Protein AF-A0A672KYW7-F1 (afdb_monomer_lite)

pLDDT: mean 80.95, std 11.3, range [34.31, 95.81]

Sequence (131 aa):
MSGGGNFSSLCPHGIEWIWYGLGECAQGGRDIASVVLGLLSIVCFMVSSLPQYYSSCKTGNMDSALSIWFLLFWLAGDSCNLIGSFLADQLPLQKYTAVYYILADLLMLSMFYYYKLKHRASRGELKIILH

Structure (mmCIF, N/CA/C/O backbone):
data_AF-A0A672KYW7-F1
#
_entry.id   AF-A0A672KYW7-F1
#
loop_
_atom_site.group_PDB
_atom_site.id
_atom_site.type_symbol
_atom_site.label_atom_id
_atom_site.label_alt_id
_atom_site.label_comp_id
_atom_site.label_asym_id
_atom_site.label_entity_id
_atom_site.label_seq_id
_atom_site.pdbx_PDB_ins_code
_atom_site.Cartn_x
_atom_site.Cartn_y
_atom_site.Cartn_z
_atom_site.occupancy
_atom_site.B_iso_or_equiv
_atom_site.auth_seq_id
_atom_site.auth_comp_id
_atom_site.auth_asym_id
_atom_site.auth_atom_id
_atom_site.pdbx_PDB_model_num
ATOM 1 N N . MET A 1 1 ? 3.258 13.187 -18.305 1.00 34.31 1 MET A N 1
ATOM 2 C CA . MET A 1 1 ? 2.671 13.626 -19.592 1.00 34.31 1 MET A CA 1
ATOM 3 C C . MET A 1 1 ? 3.099 12.652 -20.675 1.00 34.31 1 MET A C 1
ATOM 5 O O . MET A 1 1 ? 4.222 12.177 -20.629 1.00 34.31 1 MET A O 1
ATOM 9 N N . SER A 1 2 ? 2.152 12.314 -21.548 1.00 44.69 2 SER A N 1
ATOM 10 C CA . SER A 1 2 ? 2.136 11.191 -22.493 1.00 44.69 2 SER A CA 1
ATOM 11 C C . SER A 1 2 ? 3.412 11.032 -23.330 1.00 44.69 2 SER A C 1
ATOM 13 O O . SER A 1 2 ? 3.760 11.917 -24.110 1.00 44.69 2 SER A O 1
ATOM 15 N N . GLY A 1 3 ? 4.085 9.887 -23.186 1.00 45.72 3 GLY A N 1
ATOM 16 C CA . GLY A 1 3 ? 5.163 9.449 -24.070 1.00 45.72 3 GLY A CA 1
ATOM 17 C C . GLY A 1 3 ? 4.591 9.019 -25.417 1.00 45.72 3 GLY A C 1
ATOM 18 O O . GLY A 1 3 ? 4.278 7.852 -25.620 1.00 45.72 3 GLY A O 1
ATOM 19 N N . GLY A 1 4 ? 4.428 9.975 -26.330 1.00 50.00 4 GLY A N 1
ATOM 20 C CA . GLY A 1 4 ? 3.955 9.769 -27.702 1.00 50.00 4 GLY A CA 1
ATOM 21 C C . GLY A 1 4 ? 4.997 9.138 -28.631 1.00 50.00 4 GLY A C 1
ATOM 22 O O . GLY A 1 4 ? 5.203 9.635 -29.733 1.00 50.00 4 GLY A O 1
ATOM 23 N N . GLY A 1 5 ? 5.684 8.083 -28.194 1.00 59.53 5 GLY A N 1
ATOM 24 C CA . GLY A 1 5 ? 6.472 7.243 -29.091 1.00 59.53 5 GLY A CA 1
ATOM 25 C C . GLY A 1 5 ? 5.696 5.973 -29.428 1.00 59.53 5 GLY A C 1
ATOM 26 O O . GLY A 1 5 ? 5.030 5.396 -28.570 1.00 59.53 5 GLY A O 1
ATOM 27 N N . ASN A 1 6 ? 5.757 5.536 -30.684 1.00 76.56 6 ASN A N 1
ATOM 28 C CA . ASN A 1 6 ? 5.088 4.310 -31.112 1.00 76.56 6 ASN A CA 1
ATOM 29 C C . ASN A 1 6 ? 5.652 3.111 -30.333 1.00 76.56 6 ASN A C 1
ATOM 31 O O . ASN A 1 6 ? 6.874 2.967 -30.243 1.00 76.56 6 ASN A O 1
ATOM 35 N N . PHE A 1 7 ? 4.781 2.234 -29.821 1.00 76.44 7 PHE A N 1
ATOM 36 C CA . PHE A 1 7 ? 5.150 1.001 -29.107 1.00 76.44 7 PHE A CA 1
ATOM 37 C C . PHE A 1 7 ? 6.244 0.216 -29.847 1.00 76.44 7 PHE A C 1
ATOM 39 O O . PHE A 1 7 ? 7.256 -0.160 -29.263 1.00 76.44 7 PHE A O 1
ATOM 46 N N . SER A 1 8 ? 6.111 0.102 -31.170 1.00 77.75 8 SER A N 1
ATOM 47 C CA . SER A 1 8 ? 7.077 -0.569 -32.044 1.00 77.75 8 SER A CA 1
ATOM 48 C C . SER A 1 8 ? 8.483 0.047 -32.052 1.00 77.75 8 SER A C 1
ATOM 50 O O . SER A 1 8 ? 9.432 -0.653 -32.384 1.00 77.75 8 SER A O 1
ATOM 52 N N . SER A 1 9 ? 8.636 1.331 -31.707 1.00 80.19 9 SER A N 1
ATOM 53 C CA . SER A 1 9 ? 9.942 2.012 -31.632 1.00 80.19 9 SER A CA 1
ATOM 54 C C . SER A 1 9 ? 10.588 1.970 -30.247 1.00 80.19 9 SER A C 1
ATOM 56 O O . SER A 1 9 ? 11.810 1.980 -30.152 1.00 80.19 9 SER A O 1
ATOM 58 N N . LEU A 1 10 ? 9.782 1.925 -29.182 1.00 79.94 10 LEU A N 1
ATOM 59 C CA . LEU A 1 10 ? 10.252 1.977 -27.792 1.00 79.94 10 LEU A CA 1
ATOM 60 C C . LEU A 1 10 ? 10.400 0.589 -27.162 1.00 79.94 10 LEU A C 1
ATOM 62 O O . LEU A 1 10 ? 11.243 0.401 -26.292 1.00 79.94 10 LEU A O 1
ATOM 66 N N . CYS A 1 11 ? 9.585 -0.370 -27.597 1.00 83.25 11 CYS A N 1
ATOM 67 C CA . CYS A 1 11 ? 9.570 -1.735 -27.089 1.00 83.25 11 CYS A CA 1
ATOM 68 C C . CYS A 1 11 ? 9.283 -2.729 -28.234 1.00 83.25 11 CYS A C 1
ATOM 70 O O . CYS A 1 11 ? 8.212 -3.347 -28.286 1.00 83.25 11 CYS A O 1
ATOM 72 N N . PRO A 1 12 ? 10.201 -2.867 -29.211 1.00 79.75 12 PRO A N 1
ATOM 73 C CA . PRO A 1 12 ? 10.020 -3.805 -30.315 1.00 79.75 12 PRO A CA 1
ATOM 74 C C . PRO A 1 12 ? 9.928 -5.233 -29.765 1.00 79.75 12 PRO A C 1
ATOM 76 O O . PRO A 1 12 ? 10.786 -5.650 -29.004 1.00 79.75 12 PRO A O 1
ATOM 79 N N . HIS A 1 13 ? 8.903 -5.999 -30.147 1.00 83.00 13 HIS A N 1
ATOM 80 C CA . HIS A 1 13 ? 8.627 -7.356 -29.632 1.00 83.00 13 HIS A CA 1
ATOM 81 C C . HIS A 1 13 ? 8.211 -7.454 -28.152 1.00 83.00 13 HIS A C 1
ATOM 83 O 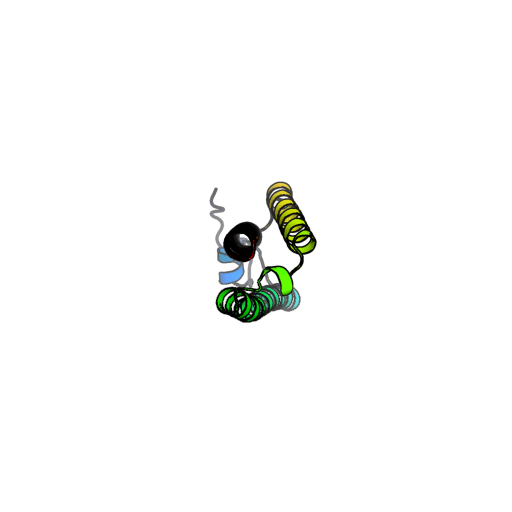O . HIS A 1 13 ? 8.223 -8.551 -27.594 1.00 83.00 13 HIS A O 1
ATOM 89 N N . GLY A 1 14 ? 7.840 -6.346 -27.508 1.00 82.00 14 GLY A N 1
ATOM 90 C CA . GLY A 1 14 ? 7.258 -6.391 -26.168 1.00 82.00 14 GLY A CA 1
ATOM 91 C C . GLY A 1 14 ? 5.809 -6.869 -26.151 1.00 82.00 14 GLY A C 1
ATOM 92 O O . GLY A 1 14 ? 5.186 -7.087 -27.192 1.00 82.00 14 GLY A O 1
ATOM 93 N N . ILE A 1 15 ? 5.235 -6.949 -24.952 1.00 84.88 15 ILE A N 1
ATOM 94 C CA . ILE A 1 15 ? 3.796 -7.150 -24.766 1.00 84.88 15 ILE A CA 1
ATOM 95 C C . ILE A 1 15 ? 3.075 -5.809 -24.574 1.00 84.88 15 ILE A C 1
ATOM 97 O O . ILE A 1 15 ? 3.356 -5.055 -23.644 1.00 84.88 15 ILE A O 1
ATOM 101 N N . GLU A 1 16 ? 2.083 -5.554 -25.426 1.00 84.19 16 GLU A N 1
ATOM 102 C 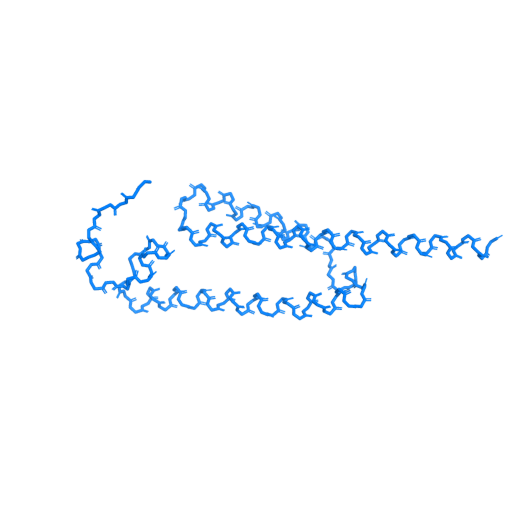CA . GLU A 1 16 ? 1.361 -4.279 -25.508 1.00 84.19 16 GLU A CA 1
ATOM 103 C C . GLU A 1 16 ? 0.579 -3.928 -24.228 1.00 84.19 16 GLU A C 1
ATOM 105 O O . GLU A 1 16 ? 0.645 -2.798 -23.747 1.00 84.19 16 GLU A O 1
ATOM 110 N N . TRP A 1 17 ? -0.115 -4.893 -23.612 1.00 84.44 17 TRP A N 1
ATOM 111 C CA . TRP A 1 17 ? -0.886 -4.623 -22.389 1.00 84.44 17 TRP A CA 1
ATOM 112 C C . TRP A 1 17 ? 0.005 -4.302 -21.181 1.00 84.44 17 TRP A C 1
ATOM 114 O O . TRP A 1 17 ? -0.398 -3.519 -20.323 1.00 84.44 17 TRP A O 1
ATOM 124 N N . ILE A 1 18 ? 1.218 -4.867 -21.117 1.00 84.25 18 ILE A N 1
ATOM 125 C CA . ILE A 1 18 ? 2.200 -4.549 -20.069 1.00 84.25 18 ILE A CA 1
ATOM 126 C C . ILE A 1 18 ? 2.706 -3.123 -20.281 1.00 84.25 18 ILE A C 1
ATOM 128 O O . ILE A 1 18 ? 2.764 -2.338 -19.340 1.00 84.25 18 ILE A O 1
ATOM 132 N N . TRP A 1 19 ? 2.966 -2.741 -21.527 1.00 82.69 19 TRP A N 1
ATOM 133 C CA . TRP A 1 19 ? 3.389 -1.385 -21.848 1.00 82.69 19 TRP A CA 1
ATOM 134 C C . TRP A 1 19 ? 2.335 -0.333 -21.484 1.00 82.69 19 TRP A C 1
ATOM 136 O O . TRP A 1 19 ? 2.649 0.631 -20.793 1.00 82.69 19 TRP A O 1
ATOM 146 N N . TYR A 1 20 ? 1.075 -0.517 -21.885 1.00 79.50 20 TYR A N 1
ATOM 147 C CA . TYR A 1 20 ? 0.027 0.464 -21.578 1.00 79.50 20 TYR A CA 1
ATOM 148 C C . TYR A 1 20 ? -0.471 0.403 -20.130 1.00 79.50 20 TYR A C 1
ATOM 150 O O . TYR A 1 20 ? -0.812 1.438 -19.561 1.00 79.50 20 TYR A O 1
ATOM 158 N N . GLY A 1 21 ? -0.541 -0.789 -19.535 1.00 80.19 21 GLY A N 1
ATOM 159 C CA . GLY A 1 21 ? -1.078 -0.983 -18.188 1.00 80.19 21 GLY A CA 1
ATOM 160 C C . GLY A 1 21 ? -0.043 -0.781 -17.085 1.00 80.19 21 GLY A C 1
ATOM 161 O O . GLY A 1 21 ? -0.321 -0.124 -16.082 1.00 80.19 21 GLY A O 1
ATOM 162 N N . LEU A 1 22 ? 1.152 -1.345 -17.263 1.00 81.44 22 LEU A N 1
ATOM 163 C CA . LEU A 1 22 ? 2.245 -1.245 -16.301 1.00 81.44 22 LEU A CA 1
ATOM 164 C C . LEU A 1 22 ? 3.215 -0.108 -16.631 1.00 81.44 22 LEU A C 1
ATOM 166 O O . LEU A 1 22 ? 3.783 0.444 -15.702 1.00 81.44 22 LEU A O 1
ATOM 170 N N . GLY A 1 23 ? 3.372 0.301 -17.892 1.00 80.69 23 GLY A N 1
ATOM 171 C CA . GLY A 1 23 ? 4.362 1.318 -18.273 1.00 80.69 23 GLY A CA 1
ATOM 172 C C . GLY A 1 23 ? 5.779 0.764 -18.439 1.00 80.69 23 GLY A C 1
ATOM 173 O O . GLY A 1 23 ? 6.728 1.540 -18.496 1.00 80.69 23 GLY A O 1
ATOM 174 N N . GLU A 1 24 ? 5.9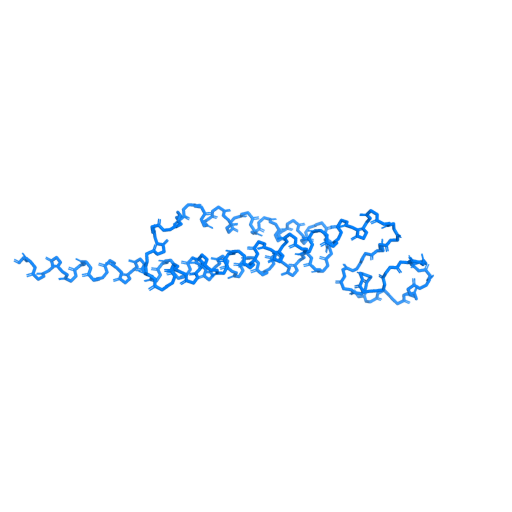31 -0.562 -18.508 1.00 81.38 24 GLU A N 1
ATOM 175 C CA . GLU A 1 24 ? 7.219 -1.243 -18.684 1.00 81.38 24 GLU A CA 1
ATOM 176 C C . GLU A 1 24 ? 7.303 -1.992 -20.017 1.00 81.38 24 GLU A C 1
ATOM 178 O O . GLU A 1 24 ? 6.313 -2.518 -20.532 1.00 81.38 24 GLU A O 1
ATOM 183 N N . CYS A 1 25 ? 8.519 -2.082 -20.561 1.00 85.19 25 CYS A N 1
ATOM 184 C CA . CYS A 1 25 ? 8.821 -2.940 -21.702 1.00 85.19 25 CYS A CA 1
ATOM 185 C C . CYS A 1 25 ? 9.178 -4.348 -21.218 1.00 85.19 25 CYS A C 1
ATOM 187 O O . CYS A 1 25 ? 10.295 -4.584 -20.765 1.00 85.19 25 CYS A O 1
ATOM 189 N N . ALA A 1 26 ? 8.242 -5.291 -21.332 1.00 86.06 26 ALA A N 1
ATOM 190 C CA . ALA A 1 26 ? 8.500 -6.704 -21.061 1.00 86.06 26 ALA A CA 1
ATOM 191 C C . ALA A 1 26 ? 8.658 -7.470 -22.378 1.00 86.06 26 ALA A C 1
ATOM 193 O O . ALA A 1 26 ? 7.680 -7.710 -23.090 1.00 86.06 26 ALA A O 1
ATOM 194 N N . GLN A 1 27 ? 9.902 -7.835 -22.690 1.00 86.12 27 GLN A N 1
ATOM 195 C CA . GLN A 1 27 ? 10.289 -8.528 -23.924 1.00 86.12 27 GLN A CA 1
ATOM 196 C C . GLN A 1 27 ? 10.736 -9.969 -23.647 1.00 86.12 27 GLN A C 1
ATOM 198 O O . GLN A 1 27 ? 10.457 -10.877 -24.430 1.00 86.12 27 GLN A O 1
ATOM 203 N N . GLY A 1 28 ? 11.434 -10.195 -22.528 1.00 87.62 28 GLY A N 1
ATOM 204 C CA . GLY A 1 28 ? 11.932 -11.506 -22.143 1.00 87.62 28 GLY A CA 1
ATOM 205 C C . GLY A 1 28 ? 10.859 -12.366 -21.478 1.00 87.62 28 GLY A C 1
ATOM 206 O O . GLY A 1 28 ? 10.046 -11.885 -20.689 1.00 87.62 28 GLY A O 1
ATOM 207 N N . GLY A 1 29 ? 10.912 -13.682 -21.712 1.00 87.81 29 GLY A N 1
ATOM 208 C CA . GLY A 1 29 ? 10.020 -14.634 -21.035 1.00 87.81 29 GLY A CA 1
ATOM 209 C C . GLY A 1 29 ? 10.116 -14.567 -19.504 1.00 87.81 29 GLY A C 1
ATOM 210 O O . GLY A 1 29 ? 9.122 -14.780 -18.816 1.00 87.81 29 GLY A O 1
ATOM 211 N N . ARG A 1 30 ? 11.289 -14.205 -18.964 1.00 88.56 30 ARG A N 1
ATOM 212 C CA . ARG A 1 30 ? 11.501 -14.002 -17.524 1.00 88.56 30 ARG A CA 1
ATOM 213 C C . ARG A 1 30 ? 10.804 -12.747 -16.994 1.00 88.56 30 ARG A C 1
ATOM 215 O O . ARG A 1 30 ? 10.229 -12.808 -15.912 1.00 88.56 30 ARG A O 1
ATOM 222 N N . ASP A 1 31 ? 10.830 -11.651 -17.747 1.00 87.56 31 ASP A N 1
ATOM 223 C CA . ASP A 1 31 ? 10.214 -10.380 -17.347 1.00 87.56 31 ASP A CA 1
ATOM 224 C C . ASP A 1 31 ? 8.693 -10.533 -17.311 1.00 87.56 31 ASP A C 1
ATOM 226 O O . ASP A 1 31 ? 8.042 -10.211 -16.319 1.00 87.56 31 ASP A O 1
ATOM 230 N N . ILE A 1 32 ? 8.143 -11.156 -18.357 1.00 87.06 32 ILE A N 1
ATOM 231 C CA . ILE A 1 32 ? 6.718 -11.476 -18.458 1.00 87.06 32 ILE A CA 1
ATOM 232 C C . ILE A 1 32 ? 6.303 -12.418 -17.322 1.00 87.06 32 ILE A C 1
ATOM 234 O O . ILE A 1 32 ? 5.305 -12.166 -16.650 1.00 87.06 32 ILE A O 1
ATOM 238 N N . ALA A 1 33 ? 7.076 -13.480 -17.064 1.00 90.62 33 ALA A N 1
ATOM 239 C CA . ALA A 1 33 ? 6.791 -14.399 -15.965 1.00 90.62 33 ALA A CA 1
ATOM 240 C C . ALA A 1 33 ? 6.827 -13.692 -14.602 1.00 90.62 33 ALA A C 1
ATOM 242 O O . ALA A 1 33 ? 5.954 -13.940 -13.778 1.00 90.62 33 ALA A O 1
ATOM 243 N N . SER A 1 34 ? 7.783 -12.788 -14.375 1.00 90.69 34 SER A N 1
ATOM 244 C CA . SER A 1 34 ? 7.872 -11.995 -13.143 1.00 90.69 34 SER A CA 1
ATOM 245 C C . SER A 1 34 ? 6.625 -11.129 -12.938 1.00 90.69 34 SER A C 1
ATOM 247 O O . SER A 1 34 ? 6.016 -11.169 -11.868 1.00 90.69 34 SER A O 1
ATOM 249 N N . VAL A 1 35 ? 6.186 -10.416 -13.983 1.00 87.50 35 VAL A N 1
ATOM 250 C CA . VAL A 1 35 ? 4.973 -9.583 -13.946 1.00 87.50 35 VAL A CA 1
ATOM 251 C C . VAL A 1 35 ? 3.733 -10.433 -13.665 1.00 87.50 35 VAL A C 1
ATOM 253 O O . VAL A 1 35 ? 2.946 -10.105 -12.778 1.00 87.50 35 VAL A O 1
ATOM 256 N N . VAL A 1 36 ? 3.565 -11.551 -14.375 1.00 88.62 36 VAL A N 1
ATOM 257 C CA . VAL A 1 36 ? 2.395 -12.429 -14.226 1.00 88.62 36 VAL A CA 1
ATOM 258 C C . VAL A 1 36 ? 2.365 -13.098 -12.853 1.00 88.62 36 VAL A C 1
ATOM 260 O O . VAL A 1 36 ? 1.319 -13.109 -12.208 1.00 88.62 36 VAL A O 1
ATOM 263 N N . LEU A 1 37 ? 3.494 -13.626 -12.374 1.00 91.75 37 LEU A N 1
ATOM 264 C CA . LEU A 1 37 ? 3.581 -14.248 -11.051 1.00 91.75 37 LEU A CA 1
ATOM 265 C C . LEU A 1 37 ? 3.374 -13.222 -9.932 1.00 91.75 37 LEU A C 1
ATOM 267 O O . LEU A 1 37 ? 2.706 -13.532 -8.947 1.00 91.75 37 LEU A O 1
ATOM 271 N N . GLY A 1 38 ? 3.889 -12.000 -10.092 1.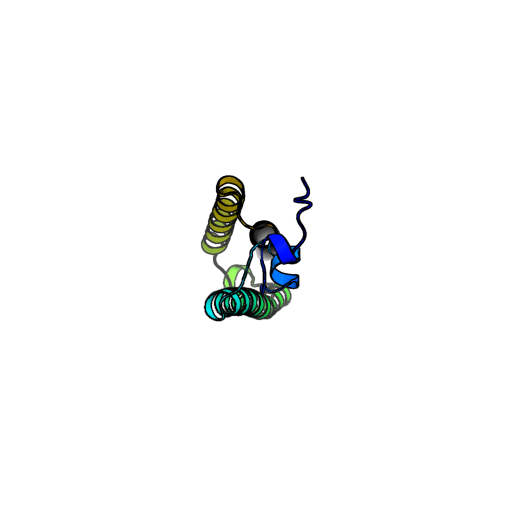00 89.31 38 GLY A N 1
ATOM 272 C CA . GLY A 1 38 ? 3.654 -10.899 -9.160 1.00 89.31 38 GLY A CA 1
ATOM 273 C C . GLY A 1 38 ? 2.173 -10.524 -9.072 1.00 89.31 38 GLY A C 1
ATOM 274 O O . GLY A 1 38 ? 1.609 -10.493 -7.979 1.00 89.31 38 GLY A O 1
ATOM 275 N N . LEU A 1 39 ? 1.520 -10.325 -10.221 1.00 88.38 39 LEU A N 1
ATOM 276 C CA . LEU A 1 39 ? 0.080 -10.060 -10.307 1.00 88.38 39 LEU A CA 1
ATOM 277 C C . LEU A 1 39 ? -0.749 -11.194 -9.700 1.00 88.38 39 LEU A C 1
ATOM 279 O O . LEU A 1 39 ? -1.658 -10.943 -8.911 1.00 88.38 39 LEU A O 1
ATOM 283 N N . LEU A 1 40 ? -0.417 -12.442 -10.034 1.00 91.50 40 LEU A N 1
ATOM 284 C CA . LEU A 1 40 ? -1.098 -13.615 -9.500 1.00 91.50 40 LEU A CA 1
ATOM 285 C C . LEU A 1 40 ? -0.952 -13.694 -7.979 1.00 91.50 40 LEU A C 1
ATOM 287 O O . LEU A 1 40 ? -1.936 -13.946 -7.294 1.00 91.50 40 LEU A O 1
ATOM 291 N N . SER A 1 41 ? 0.245 -13.441 -7.447 1.00 89.56 41 SER A N 1
ATOM 292 C CA . SER A 1 41 ? 0.499 -13.434 -6.005 1.00 89.56 41 SER A CA 1
ATOM 293 C C . SER A 1 41 ? -0.376 -12.405 -5.284 1.00 89.56 41 SER A C 1
ATOM 295 O O . SER A 1 41 ? -1.046 -12.743 -4.309 1.00 89.56 41 SER A O 1
ATOM 297 N N . ILE A 1 42 ? -0.451 -11.181 -5.817 1.00 86.94 42 ILE A N 1
ATOM 298 C CA . ILE A 1 42 ? -1.303 -10.112 -5.278 1.00 86.94 42 ILE A CA 1
ATOM 299 C C . ILE A 1 42 ? -2.773 -10.538 -5.294 1.00 86.94 42 ILE A C 1
ATOM 301 O O . ILE A 1 42 ? -3.454 -10.456 -4.274 1.00 86.94 42 ILE A O 1
ATOM 305 N N . VAL A 1 43 ? -3.267 -11.051 -6.424 1.00 86.81 43 VAL A N 1
ATOM 306 C CA . VAL A 1 43 ? -4.661 -11.501 -6.547 1.00 86.81 43 VAL A CA 1
ATOM 307 C C . VAL A 1 43 ? -4.960 -12.646 -5.580 1.00 86.81 43 VAL A C 1
ATOM 309 O O . VAL A 1 43 ? -5.978 -12.614 -4.891 1.00 86.81 43 VAL A O 1
ATOM 312 N N . CYS A 1 44 ? -4.072 -13.633 -5.472 1.00 89.06 44 CYS A N 1
ATOM 313 C CA . CYS A 1 44 ? -4.217 -14.745 -4.537 1.00 89.06 44 CYS A CA 1
ATOM 314 C C . CYS A 1 44 ? -4.267 -14.259 -3.084 1.00 89.06 44 CYS A C 1
ATOM 316 O O . CYS A 1 44 ? -5.136 -14.686 -2.324 1.00 89.06 44 CYS A O 1
ATOM 318 N N . PHE A 1 45 ? -3.380 -13.338 -2.706 1.00 84.94 45 PHE A N 1
ATOM 319 C CA . PHE A 1 45 ? -3.359 -12.745 -1.372 1.00 84.94 45 PHE A CA 1
ATOM 320 C C . PHE A 1 45 ? -4.666 -12.002 -1.058 1.00 84.94 45 PHE A C 1
ATOM 322 O O . PHE A 1 45 ? -5.263 -12.190 0.003 1.00 84.94 45 PHE A O 1
ATOM 329 N N . MET A 1 46 ? -5.167 -11.226 -2.016 1.00 79.62 46 MET A N 1
ATOM 330 C CA . MET A 1 46 ? -6.417 -10.473 -1.899 1.00 79.62 46 MET A CA 1
ATOM 331 C C . MET A 1 46 ? -7.620 -11.404 -1.744 1.00 79.62 46 MET A C 1
ATOM 333 O O . MET A 1 46 ? -8.408 -11.260 -0.809 1.00 79.62 46 MET A O 1
ATOM 337 N N . VAL A 1 47 ? -7.724 -12.420 -2.605 1.00 84.75 47 VAL A N 1
ATOM 338 C CA . VAL A 1 47 ? -8.797 -13.422 -2.550 1.00 84.75 47 VAL A CA 1
ATOM 339 C C . VAL A 1 47 ? -8.742 -14.221 -1.253 1.00 84.75 47 VAL A C 1
ATOM 341 O O . VAL A 1 47 ? -9.791 -14.498 -0.683 1.00 84.75 47 VAL A O 1
ATOM 344 N N . SER A 1 48 ? -7.551 -14.551 -0.750 1.00 83.00 48 SER A N 1
ATOM 345 C CA . SER A 1 48 ? -7.383 -15.233 0.538 1.00 83.00 48 SER A CA 1
ATOM 346 C C . SER A 1 48 ? -7.767 -14.352 1.729 1.00 83.00 48 SER A C 1
ATOM 348 O O . SER A 1 48 ? -8.245 -14.859 2.743 1.00 83.00 48 SER A O 1
ATOM 350 N N . SER A 1 49 ? -7.581 -13.038 1.620 1.00 75.19 49 SER A N 1
ATOM 351 C CA . SER A 1 49 ? -7.891 -12.089 2.694 1.00 75.19 49 SER A CA 1
ATOM 352 C C . SER A 1 49 ? -9.398 -11.844 2.835 1.00 75.19 49 SER A C 1
ATOM 354 O O . SER A 1 49 ? -9.897 -11.654 3.943 1.00 75.19 49 SER A O 1
ATOM 356 N N . LEU A 1 50 ? -10.158 -11.924 1.737 1.00 77.31 50 LEU A N 1
ATOM 357 C CA . LEU A 1 50 ? -11.616 -11.734 1.720 1.00 77.31 50 LEU A CA 1
ATOM 358 C C . LEU A 1 50 ? -12.417 -12.682 2.638 1.00 77.31 50 LEU A C 1
ATOM 360 O O . LEU A 1 50 ? -13.243 -12.182 3.403 1.00 77.31 50 LEU A O 1
ATOM 364 N N . PRO A 1 51 ? -12.240 -14.019 2.624 1.00 75.19 51 PRO A N 1
ATOM 365 C CA . PRO A 1 51 ? -12.971 -14.914 3.518 1.00 75.19 51 PRO A CA 1
ATOM 366 C C . PRO A 1 51 ? -12.593 -14.692 4.986 1.00 75.19 51 PRO A C 1
ATOM 368 O O . PRO A 1 51 ? -13.462 -14.779 5.857 1.00 75.19 51 PRO A O 1
ATOM 371 N N . GLN A 1 52 ? -11.334 -14.339 5.267 1.00 70.25 52 GLN A N 1
ATOM 372 C CA . GLN A 1 52 ? -10.897 -13.978 6.614 1.00 70.25 52 GLN A CA 1
ATOM 373 C C . GLN A 1 52 ? -11.566 -12.681 7.088 1.00 70.25 52 GLN A C 1
ATOM 375 O O . GLN A 1 52 ? -12.045 -12.607 8.224 1.00 70.25 52 GLN A O 1
ATOM 380 N N . TYR A 1 53 ? -11.693 -11.702 6.192 1.00 72.12 53 TYR A N 1
ATOM 381 C CA . TYR A 1 53 ? -12.408 -10.455 6.435 1.00 72.12 53 TYR A CA 1
ATOM 382 C C . TYR A 1 53 ? -13.901 -10.695 6.687 1.00 72.12 53 TYR A C 1
ATOM 384 O O . TYR A 1 53 ? -14.445 -10.297 7.716 1.00 72.12 53 TYR A O 1
ATOM 392 N N . TYR A 1 54 ? -14.552 -11.439 5.792 1.00 72.38 54 TYR A N 1
ATOM 393 C CA . TYR A 1 54 ? -15.977 -11.746 5.866 1.00 72.38 54 TYR A CA 1
ATOM 394 C C . TYR A 1 54 ? -16.341 -12.515 7.140 1.00 72.38 54 TYR A C 1
ATOM 396 O O . TYR A 1 54 ? -17.300 -12.161 7.829 1.00 72.38 54 TYR A O 1
ATOM 404 N N . SER A 1 55 ? -15.564 -13.545 7.487 1.00 71.38 55 SER A N 1
ATOM 405 C CA . SER A 1 55 ? -15.788 -14.323 8.709 1.00 71.38 55 SER A CA 1
ATOM 406 C C . SER A 1 55 ? -15.646 -13.453 9.964 1.00 71.38 55 SER A C 1
ATOM 408 O O . SER A 1 55 ? -16.481 -13.529 10.872 1.00 71.38 55 SER A O 1
ATOM 410 N N . SER A 1 56 ? -14.658 -12.552 9.978 1.00 67.75 56 SER A N 1
ATOM 411 C CA . SER A 1 56 ? -14.429 -11.609 11.080 1.00 67.75 56 SER A CA 1
ATOM 412 C C . SER A 1 56 ? -15.559 -10.579 11.215 1.00 67.75 56 SER A C 1
ATOM 414 O O . SER A 1 56 ? -16.014 -10.315 12.330 1.00 67.75 56 SER A O 1
ATOM 416 N N . CYS A 1 57 ? -16.088 -10.056 10.101 1.00 65.81 57 CYS A N 1
ATOM 417 C CA . CYS A 1 57 ? -17.252 -9.162 10.105 1.00 65.81 57 CYS A CA 1
ATOM 418 C C . CYS A 1 57 ? -18.532 -9.873 10.569 1.00 65.81 57 CYS A C 1
ATOM 420 O O . CYS A 1 57 ? -19.328 -9.299 11.314 1.00 65.81 57 CYS A O 1
ATOM 422 N N . LYS A 1 58 ? -18.735 -11.130 10.152 1.00 67.50 58 LYS A N 1
ATOM 423 C CA . LYS A 1 58 ? -19.939 -11.909 10.477 1.00 67.50 58 LYS A CA 1
ATOM 424 C C . LYS A 1 58 ? -19.992 -12.335 11.944 1.00 67.50 58 LYS A C 1
ATOM 426 O O . LYS A 1 58 ? -21.065 -12.330 12.538 1.00 67.50 58 LYS A O 1
ATOM 431 N N . THR A 1 59 ? -18.856 -12.711 12.526 1.00 64.38 59 THR A N 1
ATOM 432 C CA . THR A 1 59 ? -18.785 -13.151 13.930 1.00 64.38 59 THR A CA 1
ATOM 433 C C . THR A 1 59 ? -18.658 -11.995 14.922 1.00 64.38 59 THR A C 1
ATOM 435 O O . THR A 1 59 ? -18.828 -12.209 16.118 1.00 64.38 59 THR A O 1
ATOM 438 N N . GLY A 1 60 ? -18.352 -10.776 14.459 1.00 61.00 60 GLY A N 1
ATOM 439 C CA . GLY A 1 60 ? -18.131 -9.605 15.318 1.00 61.00 60 GLY A CA 1
ATOM 440 C C . GLY A 1 60 ? -16.863 -9.691 16.180 1.00 61.00 60 GLY A C 1
ATOM 441 O O . GLY A 1 60 ? -16.520 -8.735 16.867 1.00 61.00 60 GLY A O 1
ATOM 442 N N . ASN A 1 61 ? -16.126 -10.803 16.117 1.00 60.47 61 ASN A N 1
ATOM 443 C CA . ASN A 1 61 ? -14.908 -11.067 16.886 1.00 60.47 61 ASN A CA 1
ATOM 444 C C . ASN A 1 61 ? -13.640 -10.694 16.107 1.00 60.47 61 ASN A C 1
ATOM 446 O O . ASN A 1 61 ? -12.628 -11.394 16.149 1.00 60.47 61 ASN A O 1
ATOM 450 N N . MET A 1 62 ? -13.672 -9.555 15.416 1.00 59.03 62 MET A N 1
ATOM 451 C CA . MET A 1 62 ? -12.512 -9.047 14.682 1.00 59.03 62 MET A CA 1
ATOM 452 C C . MET A 1 62 ? -11.317 -8.770 15.622 1.00 59.03 62 MET A C 1
ATOM 454 O O . MET A 1 62 ? -10.183 -9.048 15.248 1.00 59.03 62 MET A O 1
ATOM 458 N N . ASP A 1 63 ? -11.579 -8.365 16.878 1.00 61.34 63 ASP A N 1
ATOM 459 C CA . ASP A 1 63 ? -10.573 -8.212 17.957 1.00 61.34 63 ASP A CA 1
ATOM 460 C C . ASP A 1 63 ? -9.867 -9.528 18.342 1.00 61.34 63 ASP A C 1
ATOM 462 O O . ASP A 1 63 ? -8.765 -9.498 18.882 1.00 61.34 63 ASP A O 1
ATOM 466 N N . SER A 1 64 ? -10.490 -10.688 18.101 1.00 60.78 64 SER A N 1
ATOM 467 C CA . SER A 1 64 ? -9.904 -11.998 18.426 1.00 60.78 64 SER A CA 1
ATOM 468 C C . SER A 1 64 ? -9.186 -12.640 17.242 1.00 60.78 64 SER A C 1
ATOM 470 O O . SER A 1 64 ? -8.311 -13.475 17.450 1.00 60.78 64 SER A O 1
ATOM 472 N N . ALA A 1 65 ? -9.557 -12.269 16.014 1.00 65.50 65 ALA A N 1
ATOM 473 C CA . ALA A 1 65 ? -8.985 -12.835 14.797 1.00 65.50 65 ALA A CA 1
ATOM 474 C C . ALA A 1 65 ? -7.677 -12.146 14.373 1.00 65.50 65 ALA A C 1
ATOM 476 O O . ALA A 1 65 ? -6.819 -12.806 13.791 1.00 65.50 65 ALA A O 1
ATOM 477 N N . LEU A 1 66 ? -7.513 -10.846 14.658 1.00 70.94 66 LEU A N 1
ATOM 478 C CA . LEU A 1 66 ? -6.347 -10.064 14.241 1.00 70.94 66 LEU A CA 1
ATOM 479 C C . LEU A 1 66 ? -5.906 -9.075 15.332 1.00 70.94 66 LEU A C 1
ATOM 481 O O . LEU A 1 66 ? -6.721 -8.372 15.924 1.00 70.94 66 LEU A O 1
ATOM 485 N N . SER A 1 67 ? -4.597 -8.992 15.583 1.00 83.25 67 SER A N 1
ATOM 486 C CA . SER A 1 67 ? -4.035 -8.062 16.570 1.00 83.25 67 SER A CA 1
ATOM 487 C C . SER A 1 67 ? -4.075 -6.617 16.065 1.00 83.25 67 SER A C 1
ATOM 489 O O . SER A 1 67 ? -3.651 -6.334 14.946 1.00 83.25 67 SER A O 1
ATOM 491 N N . ILE A 1 68 ? -4.491 -5.674 16.919 1.00 81.94 68 ILE A N 1
ATOM 492 C CA . ILE A 1 68 ? -4.464 -4.237 16.593 1.00 81.94 68 ILE A CA 1
ATOM 493 C C . ILE A 1 68 ? -3.054 -3.744 16.251 1.00 81.94 68 ILE A C 1
ATOM 495 O O . ILE A 1 68 ? -2.882 -2.936 15.346 1.00 81.94 68 ILE A O 1
ATOM 499 N N . TRP A 1 69 ? -2.033 -4.268 16.933 1.00 86.00 69 TRP A N 1
ATOM 500 C CA . TRP A 1 69 ? -0.638 -3.914 16.664 1.00 86.00 69 TRP A CA 1
ATOM 501 C C . TRP A 1 69 ? -0.188 -4.392 15.289 1.00 86.00 69 TRP A C 1
ATOM 503 O O . TRP A 1 69 ? 0.576 -3.704 14.622 1.00 86.00 69 TRP A O 1
ATOM 513 N N . PHE A 1 70 ? -0.701 -5.543 14.857 1.00 88.12 70 PHE A N 1
ATOM 514 C CA . PHE A 1 70 ? -0.430 -6.074 13.530 1.00 88.12 70 PHE A CA 1
ATOM 515 C C . PHE A 1 70 ? -1.078 -5.206 12.444 1.00 88.12 70 PHE A C 1
ATOM 517 O O . PHE A 1 70 ? -0.405 -4.846 11.488 1.00 88.12 70 PHE A O 1
ATOM 524 N N . LEU A 1 71 ? -2.330 -4.773 12.636 1.00 86.88 71 LEU A N 1
ATOM 525 C CA . LEU A 1 71 ? -3.009 -3.843 11.720 1.00 86.88 71 LEU A CA 1
ATOM 526 C C . LEU A 1 71 ? -2.300 -2.488 11.607 1.00 86.88 71 LEU A C 1
ATOM 528 O O . LEU A 1 71 ? -2.155 -1.956 10.514 1.00 86.88 71 LEU A O 1
ATOM 532 N N . LEU A 1 72 ? -1.843 -1.926 12.730 1.00 89.56 72 LEU A N 1
ATOM 533 C CA . LEU A 1 72 ? -1.095 -0.666 12.724 1.00 89.56 72 LEU A CA 1
ATOM 534 C C . LEU A 1 72 ? 0.263 -0.810 12.031 1.00 89.56 72 LEU A C 1
ATOM 536 O O . LEU A 1 72 ? 0.694 0.106 11.334 1.00 89.56 72 LEU A O 1
ATOM 540 N N . PHE A 1 73 ? 0.927 -1.952 12.215 1.00 93.00 73 PHE A N 1
ATOM 541 C CA . PHE A 1 73 ? 2.166 -2.254 11.510 1.00 93.00 73 PHE A CA 1
ATOM 542 C C . PHE A 1 73 ? 1.934 -2.402 10.003 1.00 93.00 73 PHE A C 1
ATOM 544 O O . PHE A 1 73 ? 2.742 -1.892 9.231 1.00 93.00 73 PHE A O 1
ATOM 551 N N . TRP A 1 74 ? 0.826 -3.028 9.588 1.00 91.12 74 TRP A N 1
ATOM 552 C CA . TRP A 1 74 ? 0.443 -3.113 8.176 1.00 91.12 74 TRP A CA 1
ATOM 553 C C . TRP A 1 74 ? 0.243 -1.731 7.567 1.00 91.12 74 TRP A C 1
ATOM 555 O O . TRP A 1 74 ? 0.962 -1.382 6.636 1.00 91.12 74 TRP A O 1
ATOM 565 N N . LEU A 1 75 ? -0.574 -0.894 8.215 1.00 93.75 75 LEU A N 1
ATOM 566 C CA . LEU A 1 75 ? -0.822 0.471 7.758 1.00 93.75 75 LEU A CA 1
ATOM 567 C C . LEU A 1 75 ? 0.475 1.279 7.644 1.00 93.75 75 LEU A C 1
ATOM 569 O O . LEU A 1 75 ? 0.655 2.040 6.693 1.00 93.75 75 LEU A O 1
ATOM 573 N N . ALA A 1 76 ? 1.390 1.134 8.607 1.00 95.56 76 ALA A N 1
ATOM 574 C CA . ALA A 1 76 ? 2.689 1.795 8.560 1.00 95.56 76 ALA A CA 1
ATOM 575 C C . ALA A 1 76 ? 3.551 1.275 7.397 1.00 95.56 76 ALA A C 1
ATOM 577 O O . ALA A 1 76 ? 4.157 2.072 6.679 1.00 95.56 76 ALA A O 1
ATOM 578 N N . GLY A 1 77 ? 3.578 -0.043 7.190 1.00 95.81 77 GLY A N 1
ATOM 579 C CA . GLY A 1 77 ? 4.264 -0.686 6.072 1.00 95.81 77 GLY A CA 1
ATOM 580 C C . GLY A 1 77 ? 3.734 -0.219 4.718 1.00 95.81 77 GLY A C 1
ATOM 581 O O . GLY A 1 77 ? 4.526 0.185 3.868 1.00 95.81 77 GLY A O 1
ATOM 582 N N . ASP A 1 78 ? 2.415 -0.181 4.546 1.00 94.38 78 ASP A N 1
ATOM 583 C CA . ASP A 1 78 ? 1.767 0.229 3.300 1.00 94.38 78 ASP A CA 1
ATOM 584 C C . ASP A 1 78 ? 1.862 1.740 3.063 1.00 94.38 78 ASP A C 1
ATOM 586 O O . ASP A 1 78 ? 2.041 2.185 1.929 1.00 94.38 78 ASP A O 1
ATOM 590 N N . SER A 1 79 ? 1.884 2.545 4.128 1.00 94.69 79 SER A N 1
ATOM 591 C CA . SER A 1 79 ? 2.212 3.975 4.038 1.00 94.69 79 SER A CA 1
ATOM 592 C C . SER A 1 79 ? 3.640 4.191 3.534 1.00 94.69 79 SER A C 1
ATOM 594 O O . SER A 1 79 ? 3.863 4.980 2.615 1.00 94.69 79 SER A O 1
ATOM 596 N N . CYS A 1 80 ? 4.613 3.464 4.091 1.00 95.12 80 CYS A N 1
ATOM 597 C CA . CYS A 1 80 ? 5.993 3.485 3.610 1.00 95.12 80 CYS A CA 1
ATOM 598 C C . CYS A 1 80 ? 6.102 2.968 2.169 1.00 95.12 80 CYS A C 1
ATOM 600 O O . CYS A 1 80 ? 6.862 3.539 1.387 1.00 95.12 80 CYS A O 1
ATOM 602 N N . ASN A 1 81 ? 5.332 1.935 1.805 1.00 93.19 81 ASN A N 1
ATOM 603 C CA . ASN A 1 81 ? 5.253 1.408 0.444 1.00 93.19 81 ASN A CA 1
ATOM 604 C C . ASN A 1 81 ? 4.788 2.497 -0.532 1.00 93.19 81 ASN A C 1
ATOM 606 O O . ASN A 1 81 ? 5.495 2.788 -1.492 1.00 93.19 81 ASN A O 1
ATOM 610 N N . LEU A 1 82 ? 3.683 3.186 -0.225 1.00 93.06 82 LEU A N 1
ATOM 611 C CA . LEU A 1 82 ? 3.158 4.268 -1.055 1.00 93.06 82 LEU A CA 1
ATOM 612 C C . LEU A 1 82 ? 4.167 5.411 -1.217 1.00 93.06 82 LEU A C 1
ATOM 614 O O . LEU A 1 82 ? 4.403 5.875 -2.334 1.00 93.06 82 LEU A O 1
ATOM 618 N N . ILE A 1 83 ? 4.777 5.860 -0.115 1.00 95.00 83 ILE A N 1
ATOM 619 C CA . ILE A 1 83 ? 5.797 6.917 -0.143 1.00 95.00 83 ILE A CA 1
ATOM 620 C C . ILE A 1 83 ? 6.975 6.478 -1.019 1.00 95.00 83 ILE A C 1
ATOM 622 O O . ILE A 1 83 ? 7.398 7.232 -1.894 1.00 95.00 83 ILE A O 1
ATOM 626 N N . GLY A 1 84 ? 7.464 5.250 -0.834 1.00 92.75 84 GLY A N 1
ATOM 627 C CA . GLY A 1 84 ? 8.527 4.668 -1.648 1.00 92.75 84 GLY A CA 1
ATOM 628 C C . GLY A 1 84 ? 8.170 4.633 -3.133 1.00 92.75 84 GLY A C 1
ATOM 629 O O . GLY A 1 84 ? 8.984 5.038 -3.959 1.00 92.75 84 GLY A O 1
ATOM 630 N N . SER A 1 85 ? 6.940 4.248 -3.477 1.00 92.06 85 SER A N 1
ATOM 631 C CA . SER A 1 85 ? 6.473 4.208 -4.865 1.00 92.06 85 SER A CA 1
ATOM 632 C C . SER A 1 85 ? 6.392 5.583 -5.522 1.00 92.06 85 SER A C 1
ATOM 634 O O . SER A 1 85 ? 6.656 5.701 -6.720 1.00 92.06 85 SER A O 1
ATOM 636 N N . PHE A 1 86 ? 6.056 6.632 -4.767 1.00 89.69 86 PHE A N 1
ATOM 637 C CA . PHE A 1 86 ? 6.115 8.003 -5.274 1.00 89.69 86 PHE A CA 1
ATOM 638 C C . PHE A 1 86 ? 7.552 8.509 -5.412 1.00 89.69 86 PHE A C 1
ATOM 640 O O . PHE A 1 86 ? 7.874 9.111 -6.432 1.00 89.69 86 PHE A O 1
ATOM 647 N N . LEU A 1 87 ? 8.418 8.244 -4.428 1.00 92.06 87 LEU A N 1
ATOM 648 C CA . LEU A 1 87 ? 9.817 8.685 -4.451 1.00 92.06 87 LEU A CA 1
ATOM 649 C C . LEU A 1 87 ? 10.634 8.002 -5.554 1.00 92.06 87 LEU A C 1
ATOM 651 O O . LEU A 1 87 ? 11.465 8.647 -6.185 1.00 92.06 87 LEU A O 1
ATOM 655 N N . ALA A 1 88 ? 10.406 6.710 -5.785 1.00 90.31 88 ALA A N 1
ATOM 656 C CA . ALA A 1 88 ? 11.106 5.921 -6.797 1.00 90.31 88 ALA A CA 1
ATOM 657 C C . ALA A 1 88 ? 10.487 6.039 -8.202 1.00 90.31 88 ALA A C 1
ATOM 659 O O . ALA A 1 88 ? 10.916 5.331 -9.107 1.00 90.31 88 ALA A O 1
ATOM 660 N N . ASP A 1 89 ? 9.454 6.875 -8.366 1.00 84.62 89 ASP A N 1
ATOM 661 C CA . ASP A 1 89 ? 8.635 6.986 -9.577 1.00 84.62 89 ASP A CA 1
ATOM 662 C C . ASP A 1 89 ? 8.258 5.612 -10.169 1.00 84.62 89 ASP A C 1
ATOM 664 O O . ASP A 1 89 ? 8.342 5.361 -11.370 1.00 84.62 89 ASP A O 1
ATOM 668 N N . GLN A 1 90 ? 7.847 4.693 -9.285 1.00 85.56 90 GLN A N 1
ATOM 669 C CA . GLN A 1 90 ? 7.472 3.333 -9.664 1.00 85.56 90 GLN A CA 1
ATOM 670 C C . GLN A 1 90 ? 6.276 3.323 -10.620 1.00 85.56 90 GLN A C 1
ATOM 672 O O . GLN A 1 90 ? 5.529 4.297 -10.767 1.00 85.56 90 GLN A O 1
ATOM 677 N N . LEU A 1 91 ? 6.074 2.172 -11.252 1.00 83.06 91 LEU A N 1
ATOM 678 C CA . LEU A 1 91 ? 5.043 1.970 -12.256 1.00 83.06 91 LEU A CA 1
ATOM 679 C C . LEU A 1 91 ? 3.652 2.374 -11.743 1.00 83.06 91 LEU A C 1
ATOM 681 O O . LEU A 1 91 ? 3.325 2.096 -10.582 1.00 83.06 91 LEU A O 1
ATOM 685 N N . PRO A 1 92 ? 2.794 2.952 -12.608 1.00 80.00 92 PRO A N 1
ATOM 686 C CA . PRO A 1 92 ? 1.434 3.348 -12.252 1.00 80.00 92 PRO A CA 1
ATOM 687 C C . PRO A 1 92 ? 0.658 2.249 -11.521 1.00 80.00 92 PRO A C 1
ATOM 689 O O . PRO A 1 92 ? 0.026 2.518 -10.503 1.00 80.00 92 PRO A O 1
ATOM 692 N N . LEU A 1 93 ? 0.768 0.997 -11.974 1.00 82.56 93 LEU A N 1
ATOM 693 C CA . LEU A 1 93 ? 0.084 -0.136 -11.354 1.00 82.56 93 LEU A CA 1
ATOM 694 C C . LEU A 1 93 ? 0.505 -0.371 -9.889 1.00 82.56 93 LEU A C 1
ATOM 696 O O . LEU A 1 93 ? -0.352 -0.624 -9.040 1.00 82.56 93 LEU A O 1
ATOM 700 N N . GLN A 1 94 ? 1.801 -0.272 -9.573 1.00 84.00 94 GLN A N 1
ATOM 701 C CA . GLN A 1 94 ? 2.284 -0.436 -8.196 1.00 84.00 94 GLN A CA 1
ATOM 702 C C . GLN A 1 94 ? 1.786 0.700 -7.305 1.00 84.00 94 GLN A C 1
ATOM 704 O O . GLN A 1 94 ? 1.280 0.432 -6.218 1.00 84.00 94 GLN A O 1
ATOM 709 N N . LYS A 1 95 ? 1.810 1.945 -7.802 1.00 88.94 95 LYS A N 1
ATOM 710 C CA . LYS A 1 95 ? 1.240 3.102 -7.095 1.00 88.94 95 LYS A CA 1
ATOM 711 C C . LYS A 1 95 ? -0.249 2.894 -6.787 1.00 88.94 95 LYS A C 1
ATOM 713 O O . LYS A 1 95 ? -0.664 3.083 -5.648 1.00 88.94 95 LYS A O 1
ATOM 718 N N . TYR A 1 96 ? -1.050 2.451 -7.761 1.00 86.81 96 TYR A N 1
ATOM 719 C CA . TYR A 1 96 ? -2.475 2.162 -7.538 1.00 86.81 96 TYR A CA 1
ATOM 720 C C . TYR A 1 96 ? -2.700 1.039 -6.522 1.00 86.81 96 TYR A C 1
ATOM 722 O O . TYR A 1 96 ? -3.596 1.141 -5.685 1.00 86.81 96 TYR A O 1
ATOM 730 N N . THR A 1 97 ? -1.877 -0.008 -6.567 1.00 88.50 97 THR A N 1
ATOM 731 C CA . THR A 1 97 ? -1.960 -1.128 -5.620 1.00 88.50 97 THR A CA 1
ATOM 732 C C . THR A 1 97 ? -1.616 -0.677 -4.197 1.00 88.50 97 THR A C 1
ATOM 734 O O . THR A 1 97 ? -2.336 -1.013 -3.262 1.00 88.50 97 THR A O 1
ATOM 737 N N . ALA A 1 98 ? -0.584 0.155 -4.028 1.00 91.31 98 ALA A N 1
ATOM 738 C CA . ALA A 1 98 ? -0.216 0.728 -2.734 1.00 91.31 98 ALA A CA 1
ATOM 739 C C . ALA A 1 98 ? -1.334 1.610 -2.148 1.00 91.31 98 ALA A C 1
ATOM 741 O O . ALA A 1 98 ? -1.658 1.509 -0.965 1.00 91.31 98 ALA A O 1
ATOM 742 N N . VAL A 1 99 ? -1.987 2.431 -2.984 1.00 91.88 99 VAL A N 1
ATOM 743 C CA . VAL A 1 99 ? -3.171 3.207 -2.567 1.00 91.88 99 VAL A CA 1
ATOM 744 C C . VAL A 1 99 ? -4.304 2.280 -2.129 1.00 91.88 99 VAL A C 1
ATOM 746 O O . VAL A 1 99 ? -4.935 2.528 -1.101 1.00 91.88 99 VAL A O 1
ATOM 749 N N . TYR A 1 100 ? -4.560 1.211 -2.888 1.00 90.44 100 TYR A N 1
ATOM 750 C CA . TYR A 1 100 ? -5.582 0.231 -2.538 1.00 90.44 100 TYR A CA 1
ATOM 751 C C . TYR A 1 100 ? -5.321 -0.400 -1.161 1.00 90.44 100 TYR A C 1
ATOM 753 O O . TYR A 1 100 ? -6.252 -0.484 -0.361 1.00 90.44 100 TYR A O 1
ATOM 761 N N . TYR A 1 101 ? -4.081 -0.801 -0.859 1.00 90.19 101 TYR A N 1
ATOM 762 C CA . TYR A 1 101 ? -3.751 -1.424 0.426 1.00 90.19 101 TYR A CA 1
ATOM 763 C C . TYR A 1 101 ? -3.984 -0.490 1.614 1.00 90.19 101 TYR A C 1
ATOM 765 O O . TYR A 1 101 ? -4.666 -0.879 2.558 1.00 90.19 101 TYR A O 1
ATOM 773 N N . ILE A 1 102 ? -3.575 0.780 1.521 1.00 93.75 102 ILE A N 1
ATOM 774 C CA . ILE A 1 102 ? -3.862 1.768 2.575 1.00 93.75 102 ILE A CA 1
ATOM 775 C C . ILE A 1 102 ? -5.372 1.931 2.791 1.00 93.75 102 ILE A C 1
ATOM 777 O O . ILE A 1 102 ? -5.837 1.993 3.929 1.00 93.75 102 ILE A O 1
ATOM 781 N N . LEU A 1 103 ? -6.166 2.002 1.716 1.00 90.75 103 LEU A N 1
ATOM 782 C CA . LEU A 1 103 ? -7.624 2.108 1.836 1.00 90.75 103 LEU A CA 1
ATOM 783 C C . LEU A 1 103 ? -8.232 0.867 2.499 1.00 90.75 103 LEU A C 1
ATOM 785 O O . LEU A 1 103 ? -9.120 1.002 3.345 1.00 90.75 103 LEU A O 1
ATOM 789 N N . ALA A 1 104 ? -7.751 -0.324 2.136 1.00 88.25 104 ALA A N 1
ATOM 790 C CA . ALA A 1 104 ? -8.170 -1.571 2.758 1.00 88.25 104 ALA A CA 1
ATOM 791 C C . ALA A 1 104 ?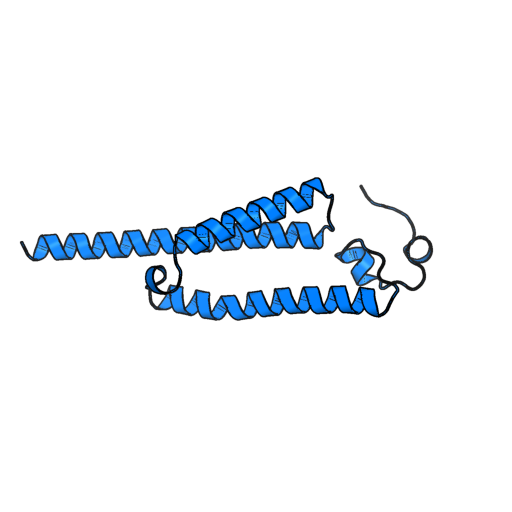 -7.838 -1.566 4.257 1.00 88.25 104 ALA A C 1
ATOM 793 O O . ALA A 1 104 ? -8.737 -1.788 5.067 1.00 88.25 104 ALA A O 1
ATOM 794 N N . ASP A 1 105 ? -6.611 -1.210 4.639 1.00 90.19 105 ASP A N 1
ATOM 795 C CA . ASP A 1 105 ? -6.163 -1.129 6.033 1.00 90.19 105 ASP A CA 1
ATOM 796 C C . ASP A 1 105 ? -6.985 -0.155 6.872 1.00 90.19 105 ASP A C 1
ATOM 798 O O . ASP A 1 105 ? -7.419 -0.492 7.978 1.00 90.19 105 ASP A O 1
ATOM 802 N N . LEU A 1 106 ? -7.260 1.043 6.347 1.00 90.94 106 LEU A N 1
ATOM 803 C CA . LEU A 1 106 ? -8.106 2.028 7.022 1.00 90.94 106 LEU A CA 1
ATOM 804 C C . LEU A 1 106 ? -9.526 1.497 7.234 1.00 90.94 106 LEU A C 1
ATOM 806 O O . LEU A 1 106 ? -10.112 1.701 8.302 1.00 90.94 106 LEU A O 1
ATOM 810 N N . LEU A 1 107 ? -10.076 0.789 6.248 1.00 87.69 107 LEU A N 1
ATOM 811 C CA . LEU A 1 107 ? -11.385 0.153 6.346 1.00 87.69 107 LEU A CA 1
ATOM 812 C C . LEU A 1 107 ? -11.374 -0.989 7.381 1.00 87.69 107 LEU A C 1
ATOM 814 O O . LEU A 1 107 ? -12.301 -1.090 8.189 1.00 87.69 107 LEU A O 1
ATOM 818 N N . MET A 1 108 ? -10.307 -1.793 7.444 1.00 83.75 108 MET A N 1
ATOM 819 C CA . MET A 1 108 ? -10.133 -2.822 8.476 1.00 83.75 108 MET A CA 1
ATOM 820 C C . MET A 1 108 ? -10.037 -2.222 9.881 1.00 83.75 108 MET A C 1
ATOM 822 O O . MET A 1 108 ? -10.741 -2.671 10.787 1.00 83.75 108 MET A O 1
ATOM 826 N N . LEU A 1 109 ? -9.212 -1.189 10.064 1.00 87.38 109 LEU A N 1
ATOM 827 C CA . LEU A 1 109 ? -9.046 -0.482 11.336 1.00 87.38 109 LEU A CA 1
ATOM 828 C C . LEU A 1 109 ? -10.349 0.179 11.792 1.00 87.38 109 LEU A C 1
ATOM 830 O O . LEU A 1 109 ? -10.698 0.104 12.972 1.00 87.38 109 LEU A O 1
ATOM 834 N N . SER A 1 110 ? -11.093 0.780 10.862 1.00 86.50 110 SER A N 1
ATOM 835 C CA . SER A 1 110 ? -12.394 1.394 11.142 1.00 86.50 110 SER A CA 1
ATOM 836 C C . SER A 1 110 ? -13.400 0.360 11.643 1.00 86.50 110 SER A C 1
ATOM 838 O O . SER A 1 110 ? -14.043 0.573 12.673 1.00 86.50 110 SER A O 1
ATOM 840 N N . MET A 1 111 ? -13.494 -0.791 10.966 1.00 82.75 111 MET A N 1
ATOM 841 C CA . MET A 1 111 ? -14.361 -1.890 11.402 1.00 82.75 111 MET A CA 1
ATOM 842 C C . MET A 1 111 ? -13.928 -2.431 12.764 1.00 82.75 111 MET A C 1
ATOM 844 O O . MET A 1 111 ? -14.762 -2.567 13.658 1.00 82.75 111 MET A O 1
ATOM 848 N N . PHE A 1 112 ? -12.631 -2.656 12.971 1.00 82.62 112 PHE A N 1
ATOM 849 C CA . PHE A 1 112 ? -12.094 -3.100 14.255 1.00 82.62 112 PHE A CA 1
ATOM 850 C C . PHE A 1 112 ? -12.519 -2.169 15.401 1.00 82.62 112 PHE A C 1
ATOM 852 O O . PHE A 1 112 ? -13.104 -2.618 16.389 1.00 82.62 112 PHE A O 1
ATOM 859 N N . TYR A 1 113 ? -12.297 -0.858 15.258 1.00 83.44 113 TYR A N 1
ATOM 860 C CA . TYR A 1 113 ? -12.691 0.119 16.274 1.00 83.44 113 TYR A CA 1
ATOM 861 C C . TYR A 1 113 ? -14.206 0.155 16.488 1.00 83.44 113 TYR A C 1
ATOM 863 O O . TYR A 1 113 ? -14.656 0.203 17.635 1.00 83.44 113 TYR A O 1
ATOM 871 N N . TYR A 1 114 ? -14.997 0.079 15.416 1.00 84.12 114 TYR A N 1
ATOM 872 C CA . TYR A 1 114 ? -16.455 0.049 15.497 1.00 84.12 114 TYR A CA 1
ATOM 873 C C . TYR A 1 114 ? -16.963 -1.138 16.333 1.00 84.12 114 TYR A C 1
ATOM 875 O O . TYR A 1 114 ? -17.723 -0.947 17.290 1.00 84.12 114 TYR A O 1
ATOM 883 N N . TYR A 1 115 ? -16.501 -2.359 16.043 1.00 77.56 115 TYR A N 1
ATOM 884 C CA . TYR A 1 115 ? -16.900 -3.554 16.795 1.00 77.56 115 TYR A CA 1
ATOM 885 C C . TYR A 1 115 ? -16.384 -3.528 18.237 1.00 77.56 115 TYR A C 1
ATOM 887 O O . TYR A 1 115 ? -17.126 -3.868 19.163 1.00 77.56 115 TYR A O 1
ATOM 895 N N . LYS A 1 116 ? -15.161 -3.036 18.463 1.00 79.25 116 LYS A N 1
ATOM 896 C CA . LYS A 1 116 ? -14.602 -2.865 19.808 1.00 79.25 116 LYS A CA 1
ATOM 897 C C . LYS A 1 116 ? -15.448 -1.933 20.667 1.00 79.25 116 LYS A C 1
ATOM 899 O O . LYS A 1 116 ? -15.750 -2.260 21.817 1.00 79.25 116 LYS A O 1
ATOM 904 N N . LEU A 1 117 ? -15.855 -0.785 20.124 1.00 81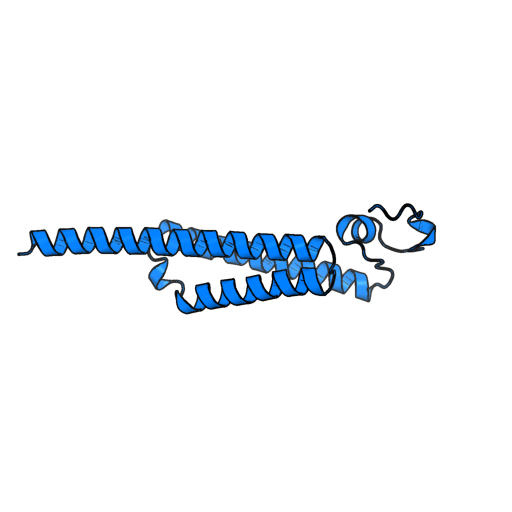.75 117 LEU A N 1
ATOM 905 C CA . LEU A 1 117 ? -16.714 0.174 20.821 1.00 81.75 117 LEU A CA 1
ATOM 906 C C . LEU A 1 117 ? -18.095 -0.424 21.104 1.00 81.75 117 LEU A C 1
ATOM 908 O O . LEU A 1 117 ? -18.560 -0.356 22.241 1.00 81.75 117 LEU A O 1
ATOM 912 N N . LYS A 1 118 ? -18.703 -1.105 20.126 1.00 80.88 118 LYS A N 1
ATOM 913 C CA . LYS A 1 118 ? -19.999 -1.782 20.293 1.00 80.88 118 LYS A CA 1
ATOM 914 C C . LYS A 1 118 ? -19.963 -2.872 21.375 1.00 80.88 118 LYS A C 1
ATOM 916 O O . LYS A 1 118 ? -20.866 -2.953 22.212 1.00 80.88 118 LYS A O 1
ATOM 921 N N . HIS A 1 119 ? -18.902 -3.680 21.414 1.00 75.56 119 HIS A N 1
ATOM 922 C CA . HIS A 1 119 ? -18.700 -4.706 22.445 1.00 75.56 119 HIS A CA 1
ATOM 923 C C . HIS A 1 119 ? -18.414 -4.110 23.828 1.00 75.56 119 HIS A C 1
ATOM 925 O O . HIS A 1 119 ? -18.792 -4.696 24.845 1.00 75.56 119 HIS A O 1
ATOM 931 N N . ARG A 1 120 ? -17.728 -2.963 23.901 1.00 75.56 120 ARG A N 1
ATOM 932 C CA . ARG A 1 120 ? -17.512 -2.246 25.167 1.00 75.56 120 ARG A CA 1
ATOM 933 C C . ARG A 1 120 ? -18.805 -1.635 25.697 1.00 75.56 120 ARG A C 1
ATOM 935 O O . ARG A 1 120 ? -19.060 -1.794 26.884 1.00 75.56 120 ARG A O 1
ATOM 942 N N . ALA A 1 121 ? -19.618 -1.019 24.839 1.00 77.25 121 ALA A N 1
ATOM 943 C CA . ALA A 1 121 ? -20.924 -0.478 25.214 1.00 77.25 121 ALA A CA 1
ATOM 944 C C . ALA A 1 121 ? -21.840 -1.582 25.768 1.00 77.25 121 ALA A C 1
ATOM 946 O O . ALA A 1 121 ? -22.309 -1.481 26.894 1.00 77.25 121 ALA A O 1
ATOM 947 N N . SER A 1 122 ? -21.967 -2.704 25.051 1.00 73.81 122 SER A N 1
ATOM 948 C CA . SER A 1 122 ? -22.809 -3.836 25.480 1.00 73.81 122 SER A CA 1
ATOM 949 C C . SER A 1 122 ? -22.350 -4.462 26.810 1.00 73.81 122 SER A C 1
ATOM 951 O O . SER A 1 122 ? -23.171 -4.861 27.631 1.00 73.81 122 SER A O 1
ATOM 953 N N . ARG A 1 123 ? -21.031 -4.532 27.062 1.00 71.75 123 ARG A N 1
ATOM 954 C CA . ARG A 1 123 ? -20.482 -4.992 28.355 1.00 71.75 123 ARG A CA 1
ATOM 955 C C . ARG A 1 123 ? -20.643 -3.969 29.481 1.00 71.75 123 ARG A C 1
ATOM 957 O O . ARG A 1 123 ? -20.739 -4.376 30.635 1.00 71.75 123 ARG A O 1
ATOM 964 N N . GLY A 1 124 ? -20.626 -2.676 29.163 1.00 70.31 124 GLY A N 1
ATOM 965 C CA . GLY A 1 124 ? -20.907 -1.601 30.114 1.00 70.31 124 GLY A CA 1
ATOM 966 C C . GLY A 1 124 ? -22.345 -1.675 30.618 1.00 70.31 124 GLY A C 1
ATOM 967 O O . GLY A 1 124 ? -22.552 -1.735 31.824 1.00 70.31 124 GLY A O 1
ATOM 968 N N . GLU A 1 125 ? -23.303 -1.803 29.700 1.00 68.06 125 GLU A N 1
ATOM 969 C CA . GLU A 1 125 ? -24.729 -1.991 30.007 1.00 68.06 125 GLU A CA 1
ATOM 970 C C . GLU A 1 125 ? -24.971 -3.242 30.872 1.00 68.06 125 GLU A C 1
ATOM 972 O O . GLU A 1 125 ? -25.631 -3.167 31.904 1.00 68.06 125 GLU A O 1
ATOM 977 N N . LEU A 1 126 ? -24.360 -4.387 30.529 1.00 71.94 126 LEU A N 1
ATOM 978 C CA . LEU A 1 126 ? -24.471 -5.616 31.332 1.00 71.94 126 LEU A CA 1
ATOM 979 C C . LEU A 1 126 ? -23.935 -5.439 32.764 1.00 71.94 126 LEU A C 1
ATOM 981 O O . LEU A 1 126 ? -24.509 -5.976 33.708 1.00 71.94 126 LEU A O 1
ATOM 985 N N . LYS A 1 127 ? -22.831 -4.698 32.937 1.00 68.94 127 LYS A N 1
ATOM 986 C CA . LYS A 1 127 ? -22.273 -4.407 34.266 1.00 68.94 127 LYS A CA 1
ATOM 987 C C . LYS A 1 127 ? -23.172 -3.490 35.094 1.00 68.94 127 LYS A C 1
ATOM 989 O O . LYS A 1 127 ? -23.178 -3.645 36.307 1.00 68.94 127 LYS A O 1
ATOM 994 N N . ILE A 1 128 ? -23.898 -2.566 34.463 1.00 72.81 128 ILE A N 1
ATOM 995 C CA . ILE A 1 128 ? -24.855 -1.683 35.145 1.00 72.81 128 ILE A CA 1
ATOM 996 C C . ILE A 1 128 ? -26.082 -2.476 35.617 1.00 72.81 128 ILE A C 1
ATOM 998 O O . ILE A 1 128 ? -26.554 -2.245 36.716 1.00 72.81 128 ILE A O 1
ATOM 1002 N N . ILE A 1 129 ? -26.575 -3.437 34.828 1.00 70.12 129 ILE A N 1
ATOM 1003 C CA . ILE A 1 129 ? -27.756 -4.251 35.189 1.00 70.12 129 ILE A CA 1
ATOM 1004 C C . ILE A 1 129 ? -27.472 -5.224 36.351 1.00 70.12 129 ILE A C 1
ATOM 1006 O O . ILE A 1 129 ? -28.386 -5.612 37.073 1.00 70.12 129 ILE A O 1
ATOM 1010 N N . LEU A 1 130 ? -26.219 -5.655 36.520 1.00 72.06 130 LEU A N 1
ATOM 1011 C CA . LEU A 1 130 ? -25.813 -6.615 37.556 1.00 72.06 130 LEU A CA 1
ATOM 1012 C C . LEU A 1 130 ? -25.492 -5.976 38.919 1.00 72.06 130 LEU A C 1
ATOM 1014 O O . LEU A 1 130 ? -25.071 -6.701 39.822 1.00 72.06 130 LEU A O 1
ATOM 1018 N N . HIS A 1 131 ? -25.647 -4.660 39.066 1.00 55.59 131 HIS A N 1
ATOM 1019 C CA . HIS A 1 131 ? -25.249 -3.901 40.251 1.00 55.59 131 HIS A CA 1
ATOM 1020 C C . HIS A 1 131 ? -26.393 -3.035 40.785 1.00 55.59 131 HIS A C 1
ATOM 1022 O O . HIS A 1 131 ? -26.353 -2.736 42.001 1.00 55.59 131 HIS A O 1
#

InterPro domains:
  IPR006603 PQ-loop repeat [PF04193] (34-93)
  IPR006603 PQ-loop repeat [SM00679] (47-79)
  IPR036259 MFS transporter superfamily [SSF103473] (34-121)
  IPR051415 Lysosomal/Vacuolar Amino Acid Transporter 1 [PTHR16201] (12-120)

Organism: Sinocyclocheilus grahami (NCBI:txid75366)

Secondary structure (DSSP, 8-state):
----S-HHHHSTT--HHHHHHH-----SHHHHHHHHHHHHHHHHHHHHHHHHHHHHHHHS-HHHHS-HHHHHHHHHHHHHHHHHHHHTT--HHHHHHHHHHHHHHHHHHHHHHHHHHHHHHHHHHHHHHT-

Foldseek 3Di:
DDPPDDCCVPANQFDPCCCVPFVDGDRDPVSVCVVVVVVVVLVVVVVVVVVLVVVCLVVLVLVVSDPPVVLVVQLVVLVVQLVCCVVVVGTPVSNVVSVVSNVVSVVSNVSNVVSVVVVVVVVVVVVVVVD

Radius of gyration: 21.5 Å; chains: 1; bounding box: 40×29×72 Å